Protein AF-K0ZE44-F1 (afdb_monomer_lite)

Secondary structure (DSSP, 8-state):
---HHHHHHHHHHHHHHHHHHHHHHHHHHHHHHHHT-TT--HHHHHHHHHHHHHHHHHHHHHHHHHHHHHHHHHHHHHHHHH-

Foldseek 3Di:
DDDPVVVVVLVVVLVVLVVQLVVLVVLLVVLVVVLPDPDDDPVVNVVSVVVNVVSVVSNVVSVVVNVVSVVVVVVVVVVVVVD

Sequence (83 aa):
MLGYEEKLERMELIDAVCDAGRLARGLDQLLESLAHADQLDPLDVEGILALRSISERCAERIGDAARILEAQNEILYAEERTA

Radius of gyration: 18.61 Å; chains: 1; bounding box: 41×18×53 Å

pLDDT: mean 92.13, std 5.1, range [75.94, 97.88]

Structure (mmCIF, N/CA/C/O backbone):
data_AF-K0ZE44-F1
#
_entry.id   AF-K0ZE44-F1
#
loop_
_atom_site.group_PDB
_atom_site.id
_atom_site.type_symbol
_atom_site.label_atom_id
_atom_site.label_alt_id
_atom_site.label_comp_id
_atom_site.label_asym_id
_atom_site.label_entity_id
_atom_site.label_seq_id
_atom_site.pdbx_PDB_ins_code
_atom_site.Cartn_x
_atom_site.Cartn_y
_atom_site.Cartn_z
_atom_site.occupancy
_atom_site.B_iso_or_equiv
_atom_site.auth_seq_id
_atom_site.auth_comp_id
_atom_site.auth_asym_id
_atom_site.auth_atom_id
_atom_site.pdbx_PDB_model_num
ATOM 1 N N . MET A 1 1 ? -14.604 1.602 26.038 1.00 81.06 1 MET A N 1
ATOM 2 C CA . MET A 1 1 ? -14.573 2.776 25.143 1.00 81.06 1 MET A CA 1
ATOM 3 C C . MET A 1 1 ? -13.120 3.179 24.973 1.00 81.06 1 MET A C 1
ATOM 5 O O . MET A 1 1 ? -12.437 3.242 25.991 1.00 81.06 1 MET A O 1
ATOM 9 N N . LEU A 1 2 ? -12.650 3.366 23.736 1.00 85.19 2 LEU A N 1
ATOM 10 C CA . LEU A 1 2 ? -11.260 3.764 23.471 1.00 85.19 2 LEU A CA 1
ATOM 11 C C . LEU A 1 2 ? -10.963 5.150 24.052 1.00 85.19 2 LEU A C 1
ATOM 13 O O . LEU A 1 2 ? -11.841 6.022 24.073 1.00 85.19 2 LEU A O 1
ATOM 17 N N . GLY A 1 3 ? -9.720 5.350 24.484 1.00 91.94 3 GLY A N 1
ATOM 18 C CA . GLY A 1 3 ? -9.205 6.660 24.866 1.00 91.94 3 GLY A CA 1
ATOM 19 C C . GLY A 1 3 ? -9.129 7.624 23.675 1.00 91.94 3 GLY A C 1
ATOM 20 O O . GLY A 1 3 ? -9.177 7.219 22.516 1.00 91.94 3 GLY A O 1
ATOM 21 N N . TYR A 1 4 ? -9.007 8.926 23.952 1.00 91.38 4 TYR A N 1
ATOM 22 C CA . TYR A 1 4 ? -8.907 9.950 22.901 1.00 91.38 4 TYR A CA 1
ATOM 23 C C . TYR A 1 4 ? -7.678 9.749 22.000 1.00 91.38 4 TYR A C 1
ATOM 25 O O . TYR A 1 4 ? -7.800 9.831 20.782 1.00 91.38 4 TYR A O 1
ATOM 33 N N . GLU A 1 5 ? -6.521 9.440 22.591 1.00 95.75 5 GLU A N 1
ATOM 34 C CA . GLU A 1 5 ? -5.277 9.186 21.851 1.00 95.75 5 GLU A CA 1
ATOM 35 C C . GLU A 1 5 ? -5.406 7.958 20.942 1.00 95.75 5 GLU A C 1
ATOM 37 O O . GLU A 1 5 ? -5.129 8.055 19.753 1.00 95.75 5 GLU A O 1
ATOM 42 N N . GLU A 1 6 ? -5.956 6.849 21.445 1.00 92.19 6 GLU A N 1
ATOM 43 C CA . GLU A 1 6 ? -6.178 5.635 20.642 1.00 92.19 6 GLU A CA 1
ATOM 44 C C . GLU A 1 6 ? -7.122 5.889 19.453 1.00 92.19 6 GLU A C 1
ATOM 46 O O . GLU A 1 6 ? -6.934 5.343 18.365 1.00 92.19 6 GLU A O 1
ATOM 51 N N . LYS A 1 7 ? -8.146 6.738 19.630 1.00 90.94 7 LYS A N 1
ATOM 52 C CA . LYS A 1 7 ? -9.040 7.145 18.533 1.00 90.94 7 LYS A CA 1
ATOM 53 C C . LYS A 1 7 ? -8.319 7.991 17.486 1.00 90.94 7 LYS A C 1
ATOM 55 O O . LYS A 1 7 ? -8.603 7.840 16.298 1.00 90.94 7 LYS A O 1
ATOM 60 N N . LEU A 1 8 ? -7.413 8.867 17.918 1.00 94.56 8 LEU A N 1
ATOM 61 C CA . LEU A 1 8 ? -6.597 9.689 17.029 1.00 94.56 8 LEU A CA 1
ATOM 62 C C . LEU A 1 8 ? -5.638 8.814 16.210 1.00 94.56 8 LEU A C 1
ATOM 64 O O . LEU A 1 8 ? -5.673 8.870 14.985 1.00 94.56 8 LEU A O 1
ATOM 68 N N . GLU A 1 9 ? -4.865 7.949 16.870 1.00 94.44 9 GLU A N 1
ATOM 69 C CA . GLU A 1 9 ? -3.928 7.022 16.216 1.00 94.44 9 GLU A CA 1
ATOM 70 C C . GLU A 1 9 ? -4.636 6.134 15.189 1.00 94.44 9 GLU A C 1
ATOM 72 O O . GLU A 1 9 ? -4.131 5.865 14.098 1.00 94.44 9 GLU A O 1
ATOM 77 N N . ARG A 1 10 ? -5.856 5.698 15.510 1.00 92.69 10 ARG A N 1
ATOM 78 C CA . ARG A 1 10 ? -6.676 4.906 14.597 1.00 92.69 10 ARG A CA 1
ATOM 79 C C . ARG A 1 10 ? -7.104 5.692 13.358 1.00 92.69 10 ARG A C 1
ATOM 81 O O . ARG A 1 10 ? -7.092 5.131 12.265 1.00 92.69 10 ARG A O 1
ATOM 88 N N . MET A 1 11 ? -7.484 6.958 13.517 1.00 92.56 11 MET A N 1
ATOM 89 C CA . MET A 1 11 ? -7.816 7.839 12.394 1.00 92.56 11 MET A CA 1
ATOM 90 C C . MET A 1 11 ? -6.598 8.048 11.487 1.00 92.56 11 MET A C 1
ATOM 92 O O . MET A 1 11 ? -6.701 7.851 10.280 1.00 92.56 11 MET A O 1
ATOM 96 N N . GLU A 1 12 ? -5.431 8.319 12.074 1.00 96.19 12 GLU A N 1
ATOM 97 C CA . GLU A 1 12 ? -4.168 8.451 11.337 1.00 96.19 12 GLU A CA 1
ATOM 98 C C . GLU A 1 12 ? -3.805 7.171 10.570 1.00 96.19 12 GLU A C 1
ATOM 100 O O . GLU A 1 12 ? -3.359 7.231 9.423 1.00 96.19 12 GLU A O 1
ATOM 105 N N . LEU A 1 13 ? -4.038 5.996 11.164 1.00 95.81 13 LEU A N 1
ATOM 106 C CA . LEU A 1 13 ? -3.793 4.716 10.503 1.00 95.81 13 LEU A CA 1
ATOM 107 C C . LEU A 1 13 ? -4.715 4.497 9.293 1.00 95.81 13 LEU A C 1
ATOM 109 O O . LEU A 1 13 ? -4.268 3.987 8.265 1.00 95.81 13 LEU A O 1
ATOM 113 N N . ILE A 1 14 ? -5.989 4.881 9.398 1.00 94.88 14 ILE A N 1
ATOM 114 C CA . ILE A 1 14 ? -6.947 4.795 8.286 1.00 94.88 14 ILE A CA 1
ATOM 115 C C . ILE A 1 14 ? -6.515 5.713 7.142 1.00 94.88 14 ILE A C 1
ATOM 117 O O . ILE A 1 14 ? -6.477 5.273 5.991 1.00 94.88 14 ILE A O 1
ATOM 121 N N . ASP A 1 15 ? -6.138 6.952 7.455 1.00 96.31 15 ASP A N 1
ATOM 122 C CA . ASP A 1 15 ? -5.657 7.912 6.462 1.00 96.31 15 ASP A CA 1
ATOM 123 C C . ASP A 1 15 ? -4.390 7.395 5.766 1.00 96.31 15 ASP A C 1
ATOM 125 O O . ASP A 1 15 ? -4.311 7.390 4.535 1.00 96.31 15 ASP A O 1
ATOM 129 N N . ALA A 1 16 ? -3.441 6.847 6.531 1.00 97.50 16 ALA A N 1
ATOM 130 C CA . ALA A 1 16 ? -2.217 6.266 5.988 1.00 97.50 16 ALA A CA 1
ATOM 131 C C . ALA A 1 16 ? -2.489 5.089 5.035 1.00 97.50 16 ALA A C 1
ATOM 133 O O . ALA A 1 16 ? -1.857 4.988 3.980 1.00 97.50 16 ALA A O 1
ATOM 134 N N . VAL A 1 17 ? -3.437 4.202 5.363 1.00 97.19 17 VAL A N 1
ATOM 135 C CA . VAL A 1 17 ? -3.814 3.089 4.474 1.00 97.19 17 VAL A CA 1
ATOM 136 C C . VAL A 1 17 ? -4.530 3.593 3.219 1.00 97.19 17 VAL A C 1
ATOM 138 O O . VAL A 1 17 ? -4.252 3.101 2.121 1.00 97.19 17 VAL A O 1
ATOM 141 N N . CYS A 1 18 ? -5.393 4.604 3.339 1.00 95.44 18 CYS A N 1
ATOM 142 C CA . CYS A 1 18 ? -6.026 5.255 2.192 1.00 95.44 18 CYS A CA 1
ATOM 143 C C . CYS A 1 18 ? -4.988 5.864 1.239 1.00 95.4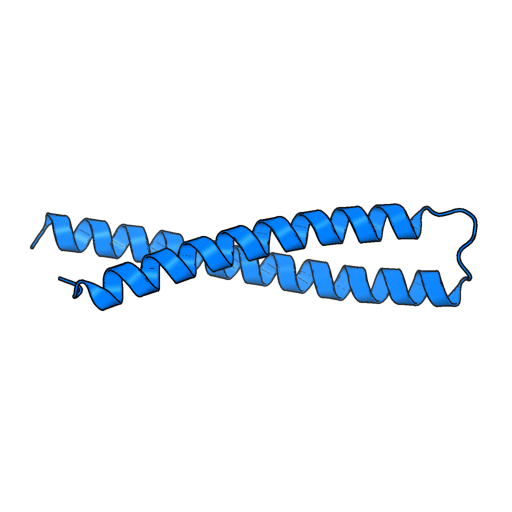4 18 CYS A C 1
ATOM 145 O O . CYS A 1 18 ? -5.045 5.636 0.025 1.00 95.44 18 CYS A O 1
ATOM 147 N N . ASP A 1 19 ? -4.010 6.593 1.774 1.00 97.81 19 ASP A N 1
ATOM 148 C CA . ASP A 1 19 ? -2.933 7.182 0.983 1.00 97.81 19 ASP A CA 1
ATOM 149 C C . ASP A 1 19 ? -2.032 6.120 0.352 1.00 97.81 19 ASP A C 1
ATOM 151 O O . ASP A 1 19 ? -1.718 6.220 -0.837 1.00 97.81 19 ASP A O 1
ATOM 155 N N . ALA A 1 20 ? -1.698 5.050 1.078 1.00 97.38 20 ALA A N 1
ATOM 156 C CA . ALA A 1 20 ? -0.982 3.908 0.516 1.00 97.38 20 ALA A CA 1
ATOM 157 C C . ALA A 1 20 ? -1.753 3.277 -0.657 1.00 97.38 20 ALA A C 1
ATOM 159 O O . ALA A 1 20 ? -1.163 2.962 -1.691 1.00 97.38 20 ALA A O 1
ATOM 160 N N . GLY A 1 21 ? -3.079 3.156 -0.547 1.00 95.75 21 GLY A N 1
ATOM 161 C CA . GLY A 1 21 ? -3.935 2.653 -1.623 1.00 95.75 21 GLY A CA 1
ATOM 162 C C . GLY A 1 21 ? -3.937 3.563 -2.855 1.00 95.75 21 GLY A C 1
ATOM 163 O O . GLY A 1 21 ? -3.879 3.081 -3.989 1.00 95.75 21 GLY A O 1
ATOM 164 N N . ARG A 1 22 ? -3.956 4.886 -2.659 1.00 96.69 22 ARG A N 1
ATOM 165 C CA . ARG A 1 22 ? -3.847 5.869 -3.751 1.00 96.69 22 ARG A CA 1
ATOM 166 C C . ARG A 1 22 ? -2.476 5.815 -4.424 1.00 96.69 22 ARG A C 1
ATOM 168 O O . ARG A 1 22 ? -2.410 5.834 -5.653 1.00 96.69 22 ARG A O 1
ATOM 175 N N . LEU A 1 23 ? -1.407 5.705 -3.637 1.00 96.81 23 LEU A N 1
ATOM 176 C CA . LEU A 1 23 ? -0.040 5.565 -4.136 1.00 96.81 23 LEU A CA 1
ATOM 177 C C . LEU A 1 23 ? 0.140 4.273 -4.933 1.00 96.81 23 LEU A C 1
ATOM 179 O O . LEU A 1 23 ? 0.716 4.318 -6.013 1.00 96.81 23 LEU A O 1
ATOM 183 N N . ALA A 1 24 ? -0.401 3.148 -4.458 1.00 96.31 24 ALA A N 1
ATOM 184 C CA . ALA A 1 24 ? -0.334 1.873 -5.168 1.00 96.31 24 ALA A CA 1
ATOM 185 C C . ALA A 1 24 ? -0.985 1.952 -6.560 1.00 96.31 24 ALA A C 1
ATOM 187 O O . ALA A 1 24 ? -0.407 1.488 -7.540 1.00 96.31 24 ALA A O 1
ATOM 188 N N . ARG A 1 25 ? -2.147 2.613 -6.670 1.00 94.44 25 ARG A N 1
ATOM 189 C CA . ARG A 1 25 ? -2.813 2.853 -7.963 1.00 94.44 25 ARG A CA 1
ATOM 190 C C . ARG A 1 25 ? -1.993 3.762 -8.876 1.00 94.44 25 ARG A C 1
ATOM 192 O O . ARG A 1 25 ? -1.856 3.469 -10.058 1.00 94.44 25 ARG A O 1
ATOM 199 N N . GLY A 1 26 ? -1.445 4.853 -8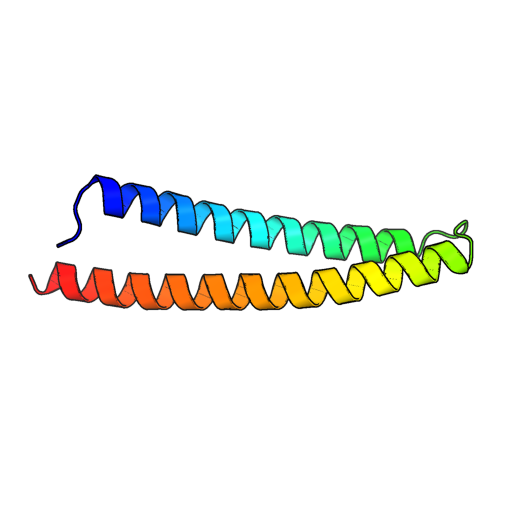.337 1.00 95.50 26 GLY A N 1
ATOM 200 C CA . GLY A 1 26 ? -0.591 5.760 -9.107 1.00 95.50 26 GLY A CA 1
ATOM 201 C C . GLY A 1 26 ? 0.693 5.083 -9.595 1.00 95.50 26 GLY A C 1
ATOM 202 O O . GLY A 1 26 ? 1.138 5.336 -10.711 1.00 95.50 26 GLY A O 1
ATOM 203 N N . LEU A 1 27 ? 1.262 4.187 -8.785 1.00 95.31 27 LEU A N 1
ATOM 204 C CA . LEU A 1 27 ? 2.442 3.413 -9.150 1.00 95.31 27 LEU A CA 1
ATOM 205 C C . LEU A 1 27 ? 2.138 2.382 -10.241 1.00 95.31 27 LEU A C 1
ATOM 207 O O . LEU A 1 27 ? 2.923 2.273 -11.176 1.00 95.31 27 LEU A O 1
ATOM 211 N N . ASP A 1 28 ? 1.011 1.668 -10.172 1.00 92.81 28 ASP A N 1
ATOM 212 C CA . ASP A 1 28 ? 0.606 0.742 -11.242 1.00 92.81 28 ASP A CA 1
ATOM 213 C C . ASP A 1 28 ? 0.429 1.475 -12.582 1.00 92.81 28 ASP A C 1
ATOM 215 O O . ASP A 1 28 ? 0.996 1.059 -13.588 1.00 92.81 28 ASP A O 1
ATOM 219 N N . GLN A 1 29 ? -0.225 2.642 -12.576 1.00 92.81 29 GLN A N 1
ATOM 220 C CA . GLN A 1 29 ? -0.362 3.493 -13.767 1.00 92.81 29 GLN A CA 1
ATOM 221 C C . GLN A 1 29 ? 0.991 3.970 -14.315 1.00 92.81 29 GLN A C 1
ATOM 223 O O . GLN A 1 29 ? 1.201 4.003 -15.529 1.00 92.81 29 GLN A O 1
ATOM 228 N N . LEU A 1 30 ? 1.918 4.355 -13.432 1.00 93.25 30 LEU A N 1
ATOM 229 C CA . LEU A 1 30 ? 3.259 4.778 -13.831 1.00 93.25 30 LEU A CA 1
ATOM 230 C C . LEU A 1 30 ? 4.042 3.621 -14.465 1.00 93.25 30 LEU A C 1
ATOM 232 O O . LEU A 1 30 ? 4.676 3.813 -15.499 1.00 93.25 30 LEU A O 1
ATOM 236 N N . LEU A 1 31 ? 3.992 2.434 -13.859 1.00 91.62 31 LEU A N 1
ATOM 237 C CA . LEU A 1 31 ? 4.682 1.244 -14.357 1.00 91.62 31 LEU A CA 1
ATOM 238 C C . LEU A 1 31 ? 4.082 0.752 -15.675 1.00 91.62 31 LEU A C 1
ATOM 240 O O . LEU A 1 31 ? 4.830 0.385 -16.578 1.00 91.62 31 LEU A O 1
ATOM 244 N N . GLU A 1 32 ? 2.756 0.803 -15.816 1.00 88.69 32 GLU A N 1
ATOM 245 C CA . GLU A 1 32 ? 2.076 0.528 -17.078 1.00 88.69 32 GLU A CA 1
ATOM 246 C C . GLU A 1 32 ? 2.525 1.515 -18.162 1.00 88.69 32 GLU A C 1
ATOM 248 O O . GLU A 1 32 ? 2.937 1.086 -19.234 1.00 88.69 32 GLU A O 1
ATOM 253 N N . SER A 1 33 ? 2.546 2.819 -17.878 1.00 89.50 33 SER A N 1
ATOM 254 C CA . SER A 1 33 ? 3.018 3.839 -18.826 1.00 89.50 33 SER A CA 1
ATOM 255 C C . SER A 1 33 ? 4.473 3.614 -19.254 1.00 89.50 33 SER A C 1
ATOM 257 O O . SER A 1 33 ? 4.784 3.646 -20.445 1.00 89.50 33 SER A O 1
ATOM 259 N N . LEU A 1 34 ? 5.361 3.321 -18.296 1.00 89.00 34 LEU A N 1
ATOM 260 C CA . LEU A 1 34 ? 6.768 3.042 -18.578 1.00 89.00 34 LEU A CA 1
ATOM 261 C C . LEU A 1 34 ? 6.926 1.812 -19.471 1.00 89.00 34 LEU A C 1
ATOM 263 O O . LEU A 1 34 ? 7.649 1.892 -20.452 1.00 89.00 34 LEU A O 1
ATOM 267 N N . ALA A 1 35 ? 6.215 0.714 -19.204 1.00 81.81 35 ALA A N 1
ATOM 268 C CA . ALA A 1 35 ? 6.309 -0.504 -20.013 1.00 81.81 35 ALA A CA 1
ATOM 269 C C . ALA A 1 35 ? 5.958 -0.301 -21.504 1.00 81.81 35 ALA A C 1
ATOM 271 O O . ALA A 1 35 ? 6.375 -1.101 -22.337 1.00 81.81 35 ALA A O 1
ATOM 272 N N . HIS A 1 36 ? 5.217 0.759 -21.845 1.00 81.00 36 HIS A N 1
ATOM 273 C CA . HIS A 1 36 ? 4.837 1.106 -23.218 1.00 81.00 36 HIS A CA 1
ATOM 274 C C . HIS A 1 36 ? 5.732 2.186 -23.852 1.00 81.00 36 HIS A C 1
ATOM 276 O O . HIS A 1 36 ? 5.445 2.643 -24.956 1.00 81.00 36 HIS A O 1
ATOM 282 N N . ALA A 1 37 ? 6.796 2.631 -23.179 1.00 84.19 37 ALA A N 1
ATOM 283 C CA . ALA A 1 37 ? 7.702 3.631 -23.730 1.00 84.19 37 ALA A CA 1
ATOM 284 C C . ALA A 1 37 ? 8.609 3.013 -24.813 1.00 84.19 37 ALA A C 1
ATOM 286 O O . ALA A 1 37 ? 9.407 2.122 -24.528 1.00 84.19 37 ALA A O 1
ATOM 287 N N . ASP A 1 38 ? 8.541 3.542 -26.041 1.00 77.56 38 ASP A N 1
ATOM 288 C CA . ASP A 1 38 ? 9.208 3.019 -27.253 1.00 77.56 38 ASP A CA 1
ATOM 289 C C . ASP A 1 38 ? 10.756 2.938 -27.196 1.00 77.56 38 ASP A C 1
ATOM 291 O O . ASP A 1 38 ? 11.390 2.506 -28.159 1.00 77.56 38 ASP A O 1
ATOM 295 N N . GLN A 1 39 ? 11.395 3.389 -26.111 1.00 81.56 39 GLN A N 1
ATOM 296 C CA . GLN A 1 39 ? 12.851 3.580 -26.011 1.00 81.56 39 GLN A CA 1
ATOM 297 C C . GLN A 1 39 ? 13.530 2.782 -24.890 1.00 81.56 39 GLN A C 1
ATOM 299 O O . GLN A 1 39 ? 14.716 2.994 -24.641 1.00 81.56 39 GLN A O 1
ATOM 304 N N . LEU A 1 40 ? 12.812 1.897 -24.197 1.00 84.44 40 LEU A N 1
ATOM 305 C CA . LEU A 1 40 ? 13.409 1.104 -23.121 1.00 84.44 40 LEU A CA 1
ATOM 306 C C . LEU A 1 40 ? 14.276 -0.033 -23.660 1.00 84.44 40 LEU A C 1
ATOM 308 O O . LEU A 1 40 ? 13.897 -0.736 -24.599 1.00 84.44 40 LEU A O 1
ATOM 312 N N . ASP A 1 41 ? 15.426 -0.238 -23.019 1.00 88.12 41 ASP A N 1
ATOM 313 C CA . ASP A 1 41 ? 16.218 -1.443 -23.230 1.00 88.12 41 ASP A CA 1
ATOM 314 C C . ASP A 1 41 ? 15.443 -2.673 -22.711 1.00 88.12 41 ASP A C 1
ATOM 316 O O . ASP A 1 41 ? 14.715 -2.568 -21.717 1.00 88.12 41 ASP A O 1
ATOM 320 N N . PRO A 1 42 ? 15.580 -3.858 -23.332 1.00 81.44 42 PRO A N 1
ATOM 321 C CA . PRO A 1 42 ? 14.926 -5.073 -22.851 1.00 81.44 42 PRO A CA 1
ATOM 322 C C . PRO A 1 42 ? 15.176 -5.399 -21.367 1.00 81.44 42 PRO A C 1
ATOM 324 O O . PRO A 1 42 ? 14.273 -5.919 -20.710 1.00 81.44 42 PRO A O 1
ATOM 327 N N . LEU A 1 43 ? 16.354 -5.076 -20.818 1.00 81.69 43 LEU A N 1
ATOM 328 C CA . LEU A 1 43 ? 16.651 -5.269 -19.394 1.00 81.69 43 LEU A CA 1
ATOM 329 C C . LEU A 1 43 ? 15.846 -4.309 -18.502 1.00 81.69 43 LEU A C 1
ATOM 331 O O . LEU A 1 43 ? 15.401 -4.697 -17.419 1.00 81.69 43 LEU A O 1
ATOM 335 N N . ASP A 1 44 ? 15.601 -3.082 -18.968 1.00 87.50 44 ASP A N 1
ATOM 336 C CA . ASP A 1 44 ? 14.766 -2.113 -18.255 1.00 87.50 44 ASP A CA 1
ATOM 337 C C . ASP A 1 44 ? 13.297 -2.562 -18.239 1.00 87.50 44 ASP A C 1
ATOM 339 O O . ASP A 1 44 ? 12.615 -2.424 -17.221 1.00 87.50 44 ASP A O 1
ATOM 343 N N . VAL A 1 45 ? 12.818 -3.172 -19.330 1.00 86.25 45 VAL A N 1
ATOM 344 C CA . VAL A 1 45 ? 11.468 -3.758 -19.404 1.00 86.25 45 VAL A CA 1
ATOM 345 C C . VAL A 1 45 ? 11.306 -4.896 -18.393 1.00 86.25 45 VAL A C 1
ATOM 347 O O . VAL A 1 45 ? 10.308 -4.937 -17.672 1.00 86.25 45 VAL A O 1
ATOM 350 N N . GLU A 1 46 ? 12.285 -5.799 -18.283 1.00 89.50 46 GLU A N 1
ATOM 351 C CA . GLU A 1 46 ? 12.250 -6.887 -17.296 1.00 89.50 46 GLU A CA 1
ATOM 352 C C . GLU A 1 46 ? 12.241 -6.346 -15.856 1.00 89.50 46 GLU A C 1
ATOM 354 O O . GLU A 1 46 ? 11.451 -6.799 -15.020 1.00 89.50 46 GLU A O 1
ATOM 359 N N . GLY A 1 47 ? 13.043 -5.312 -15.581 1.00 90.81 47 GLY A N 1
ATOM 360 C CA . GLY A 1 47 ? 13.034 -4.603 -14.302 1.00 90.81 47 GLY A CA 1
ATOM 361 C C . GLY A 1 47 ? 11.675 -3.973 -13.973 1.00 90.81 47 GLY A C 1
ATOM 362 O O . GLY A 1 47 ? 11.177 -4.129 -12.855 1.00 90.81 47 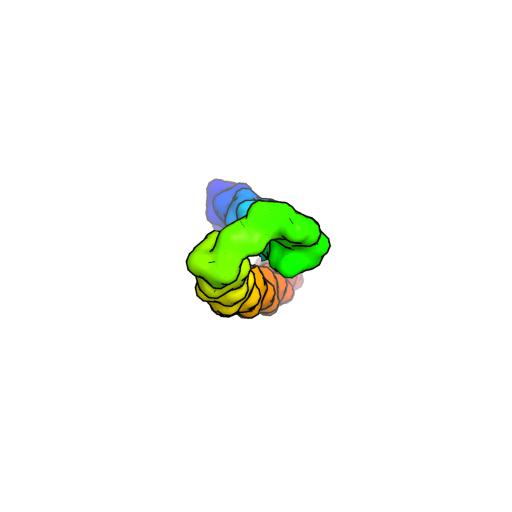GLY A O 1
ATOM 363 N N . ILE A 1 48 ? 11.036 -3.314 -14.945 1.00 91.06 48 ILE A N 1
ATOM 364 C CA . ILE A 1 48 ? 9.698 -2.718 -14.793 1.00 91.06 48 ILE A CA 1
ATOM 365 C C . ILE A 1 48 ? 8.644 -3.793 -14.509 1.00 91.06 48 ILE A C 1
ATOM 367 O O . ILE A 1 48 ? 7.817 -3.614 -13.614 1.00 91.06 48 ILE A O 1
ATOM 371 N N . LEU A 1 49 ? 8.685 -4.929 -15.209 1.00 89.38 49 LEU A N 1
ATOM 372 C CA . LEU A 1 49 ? 7.758 -6.040 -14.975 1.00 89.38 49 LEU A CA 1
ATOM 373 C C . LEU A 1 49 ? 7.936 -6.653 -13.579 1.00 89.38 49 LEU A C 1
ATOM 375 O O . LEU A 1 49 ? 6.947 -6.932 -12.894 1.00 89.38 49 LEU A O 1
ATOM 379 N N . ALA A 1 50 ? 9.179 -6.814 -13.119 1.00 93.12 50 ALA A N 1
ATOM 380 C CA . ALA A 1 50 ? 9.464 -7.286 -11.766 1.00 93.12 50 ALA A CA 1
ATOM 381 C C . ALA A 1 50 ? 8.937 -6.307 -10.703 1.00 93.12 50 ALA A C 1
ATOM 383 O O . ALA A 1 50 ? 8.293 -6.726 -9.735 1.00 93.12 50 ALA A O 1
ATOM 384 N N . LEU A 1 51 ? 9.153 -5.002 -10.903 1.00 93.25 51 LEU A N 1
ATOM 385 C CA . LEU A 1 51 ? 8.611 -3.955 -10.035 1.00 93.25 51 LEU A CA 1
ATOM 386 C C . LEU A 1 51 ? 7.083 -3.952 -10.030 1.00 93.25 51 LEU A C 1
ATOM 388 O O . LEU A 1 51 ? 6.491 -3.831 -8.958 1.00 93.25 51 LEU A O 1
ATOM 392 N N . ARG A 1 52 ? 6.438 -4.153 -11.184 1.00 93.19 52 ARG A N 1
ATOM 393 C CA . ARG A 1 52 ? 4.977 -4.250 -11.278 1.00 93.19 52 ARG A CA 1
ATOM 394 C C . ARG A 1 52 ? 4.441 -5.420 -10.468 1.00 93.19 52 ARG A C 1
ATOM 396 O O . ARG A 1 52 ? 3.574 -5.216 -9.628 1.00 93.19 52 ARG A O 1
ATOM 403 N N . SER A 1 53 ? 5.034 -6.605 -10.607 1.00 94.12 53 SER A N 1
ATOM 404 C CA . SER A 1 53 ? 4.631 -7.779 -9.822 1.00 94.12 53 SER A CA 1
ATOM 405 C C . SER A 1 53 ? 4.806 -7.583 -8.306 1.00 94.12 53 SER A C 1
ATOM 407 O O . SER A 1 53 ? 4.041 -8.112 -7.494 1.00 94.12 53 SER A O 1
ATOM 409 N N . ILE A 1 54 ? 5.832 -6.840 -7.880 1.00 95.44 54 ILE A N 1
ATOM 410 C CA . ILE A 1 54 ? 5.998 -6.464 -6.469 1.00 95.44 54 ILE A CA 1
ATOM 411 C C . ILE A 1 54 ? 4.910 -5.465 -6.056 1.00 95.44 54 ILE A C 1
ATOM 413 O O . ILE A 1 54 ? 4.284 -5.651 -5.01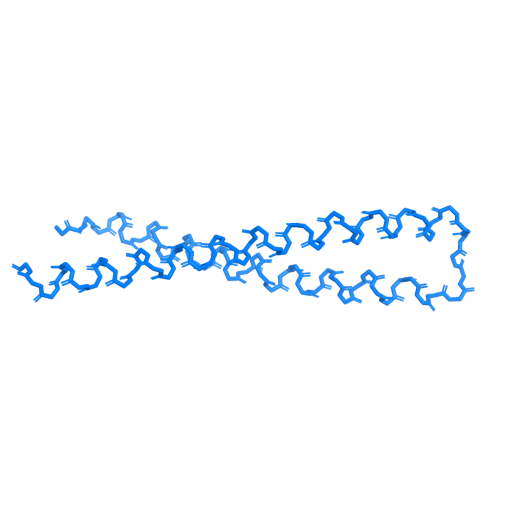3 1.00 95.44 54 ILE A O 1
ATOM 417 N N . SER A 1 55 ? 4.667 -4.440 -6.875 1.00 94.94 55 SER A N 1
ATOM 418 C CA . SER A 1 55 ? 3.659 -3.405 -6.633 1.00 94.94 55 SER A CA 1
ATOM 419 C C . SER A 1 55 ? 2.252 -3.990 -6.505 1.00 94.94 55 SER A C 1
ATOM 421 O O . SER A 1 55 ? 1.546 -3.660 -5.558 1.00 94.94 55 SER A O 1
ATOM 423 N N . GLU A 1 56 ? 1.867 -4.919 -7.381 1.00 95.19 56 GLU A N 1
ATOM 424 C CA . GLU A 1 56 ? 0.574 -5.614 -7.342 1.00 95.19 56 GLU A CA 1
ATOM 425 C C . GLU A 1 56 ? 0.374 -6.369 -6.020 1.00 95.19 56 GLU A C 1
ATOM 427 O O . GLU A 1 56 ? -0.650 -6.210 -5.357 1.00 95.19 56 GLU A O 1
ATOM 432 N N . ARG A 1 57 ? 1.389 -7.120 -5.570 1.00 96.88 57 ARG A N 1
ATOM 433 C CA . ARG A 1 57 ? 1.348 -7.816 -4.270 1.00 96.88 57 ARG A CA 1
ATOM 434 C C . ARG A 1 57 ? 1.264 -6.847 -3.093 1.00 96.88 57 ARG A C 1
ATOM 436 O O . ARG A 1 57 ? 0.612 -7.138 -2.092 1.00 96.88 57 ARG A O 1
ATOM 443 N N . CYS A 1 58 ? 1.932 -5.698 -3.178 1.00 96.50 58 CYS A N 1
ATOM 444 C CA . CYS A 1 58 ? 1.803 -4.646 -2.172 1.00 96.50 58 CYS A CA 1
ATOM 445 C C . CYS A 1 58 ? 0.391 -4.048 -2.171 1.00 96.50 58 CYS A C 1
ATOM 447 O O . CYS A 1 58 ? -0.188 -3.884 -1.101 1.00 96.50 58 CYS A O 1
ATOM 449 N N . ALA A 1 59 ? -0.179 -3.772 -3.346 1.00 96.88 59 ALA A N 1
ATOM 450 C CA . ALA A 1 59 ? -1.529 -3.242 -3.497 1.00 96.88 59 ALA A CA 1
ATOM 451 C C . ALA A 1 59 ? -2.582 -4.195 -2.913 1.00 96.88 59 ALA A C 1
ATOM 453 O O . ALA A 1 59 ? -3.479 -3.747 -2.200 1.00 96.88 59 ALA A O 1
ATOM 454 N N . GLU A 1 60 ? -2.436 -5.502 -3.144 1.00 97.19 60 GLU A N 1
ATOM 455 C CA . GLU A 1 60 ? -3.293 -6.533 -2.551 1.00 97.19 60 GLU A CA 1
ATOM 456 C C . GLU A 1 60 ? -3.239 -6.487 -1.017 1.00 97.19 60 GLU A C 1
ATOM 458 O O . GLU A 1 60 ? -4.272 -6.364 -0.362 1.00 97.19 60 GLU A O 1
ATOM 463 N N . ARG A 1 61 ? -2.033 -6.458 -0.436 1.00 97.62 61 ARG A N 1
ATOM 464 C CA . ARG A 1 61 ? -1.843 -6.383 1.024 1.00 97.62 61 ARG A CA 1
ATOM 465 C C . ARG A 1 61 ? -2.372 -5.083 1.634 1.00 97.62 61 ARG A C 1
ATOM 467 O O . ARG A 1 61 ? -2.877 -5.101 2.754 1.00 97.62 61 ARG A O 1
ATOM 474 N N . ILE A 1 62 ? -2.261 -3.961 0.923 1.00 97.50 62 ILE A N 1
ATOM 475 C CA . ILE A 1 62 ? -2.858 -2.682 1.335 1.00 97.50 62 ILE A CA 1
ATOM 476 C C . ILE A 1 62 ? -4.388 -2.790 1.314 1.00 97.50 62 ILE A C 1
ATOM 478 O O . ILE A 1 62 ? -5.047 -2.336 2.247 1.00 97.50 62 ILE A O 1
ATOM 482 N N . GLY A 1 63 ? -4.954 -3.437 0.292 1.00 96.56 63 GLY A N 1
ATOM 483 C CA . GLY A 1 63 ? -6.386 -3.724 0.214 1.00 96.56 63 GLY A CA 1
ATOM 484 C C . GLY A 1 63 ? -6.875 -4.621 1.354 1.00 96.56 63 GLY A C 1
ATOM 485 O O . GLY A 1 63 ? -7.929 -4.365 1.933 1.00 96.56 63 GLY A O 1
ATOM 486 N N . ASP A 1 64 ? -6.099 -5.636 1.730 1.00 97.88 64 ASP A N 1
ATOM 487 C CA . ASP A 1 64 ? -6.386 -6.473 2.900 1.00 97.88 64 ASP A CA 1
ATOM 488 C C . ASP A 1 64 ? -6.370 -5.661 4.195 1.00 97.88 64 ASP A C 1
ATOM 490 O O . ASP A 1 64 ? -7.301 -5.760 4.995 1.00 97.88 64 ASP A O 1
ATOM 494 N N . ALA A 1 65 ? -5.352 -4.819 4.383 1.00 97.50 65 ALA A N 1
ATOM 495 C CA . ALA A 1 65 ? -5.256 -3.947 5.547 1.00 97.50 65 ALA A CA 1
ATOM 496 C C . ALA A 1 65 ? -6.458 -2.992 5.643 1.00 97.50 65 ALA A C 1
ATOM 498 O O . ALA A 1 65 ? -7.033 -2.854 6.721 1.00 97.50 65 ALA A O 1
ATOM 499 N N . ALA A 1 66 ? -6.883 -2.396 4.524 1.00 96.75 66 ALA A N 1
ATOM 500 C CA . ALA A 1 6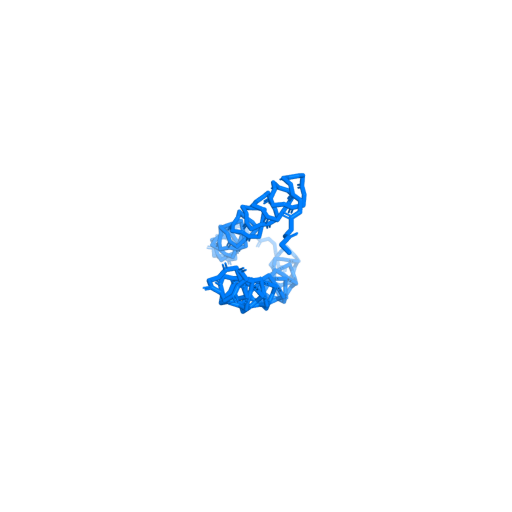6 ? -8.059 -1.527 4.478 1.00 96.75 66 ALA A CA 1
ATOM 501 C C . ALA A 1 66 ? -9.327 -2.265 4.933 1.00 96.75 66 ALA A C 1
ATOM 503 O O . ALA A 1 66 ? -10.017 -1.800 5.837 1.00 96.75 66 ALA A O 1
ATOM 504 N N . ARG A 1 67 ? -9.579 -3.465 4.392 1.00 96.31 67 ARG A N 1
ATOM 505 C CA . ARG A 1 67 ? -10.741 -4.292 4.767 1.00 96.31 67 ARG A CA 1
ATOM 506 C C . ARG A 1 67 ? -10.729 -4.694 6.241 1.00 96.31 67 ARG A C 1
ATOM 508 O O . ARG A 1 67 ? -11.771 -4.704 6.890 1.00 96.31 67 ARG A O 1
ATOM 515 N N . ILE A 1 68 ? -9.556 -5.022 6.784 1.00 96.75 68 ILE A N 1
ATOM 516 C CA . ILE A 1 68 ? -9.405 -5.349 8.208 1.00 96.75 68 ILE A CA 1
ATOM 517 C C . ILE A 1 68 ? -9.722 -4.125 9.074 1.00 96.75 68 ILE A C 1
ATOM 519 O O . ILE A 1 68 ? -10.431 -4.250 10.074 1.00 96.75 68 ILE A O 1
ATOM 523 N N . LEU A 1 69 ? -9.217 -2.946 8.705 1.00 95.44 69 LEU A N 1
ATOM 524 C CA . LEU A 1 69 ? -9.465 -1.712 9.450 1.00 95.44 69 LEU A CA 1
ATOM 525 C C . LEU A 1 69 ? -10.936 -1.293 9.404 1.00 95.44 69 LEU A C 1
ATOM 527 O O . LEU A 1 69 ? -11.471 -0.890 10.438 1.00 95.44 69 LEU A O 1
ATOM 531 N N . GLU A 1 70 ? -11.596 -1.439 8.254 1.00 94.06 70 GLU A N 1
ATOM 532 C CA . GLU A 1 70 ? -13.039 -1.221 8.103 1.00 94.06 70 GLU A CA 1
ATOM 533 C C . GLU A 1 70 ? -13.835 -2.144 9.031 1.00 94.06 70 GLU A C 1
ATOM 535 O O . GLU A 1 70 ? -14.617 -1.661 9.849 1.00 94.06 70 GLU A O 1
ATOM 540 N N . ALA A 1 71 ? -13.563 -3.452 9.006 1.00 95.56 71 ALA A N 1
ATOM 541 C CA . ALA A 1 71 ? -14.246 -4.413 9.872 1.00 95.56 71 ALA A CA 1
ATOM 542 C C . ALA A 1 71 ? -14.034 -4.109 11.366 1.00 95.56 71 ALA A C 1
ATOM 544 O O . ALA A 1 71 ? -14.967 -4.160 12.168 1.00 95.56 71 ALA A O 1
ATOM 545 N N . GLN A 1 72 ? -12.811 -3.744 11.758 1.00 94.31 72 GLN A N 1
ATOM 546 C CA . GLN A 1 72 ? -12.533 -3.330 13.132 1.00 94.31 72 GLN A CA 1
ATOM 547 C C . GLN A 1 72 ? -13.272 -2.033 13.511 1.00 94.31 72 GLN A C 1
ATOM 549 O O . GLN A 1 72 ? -13.698 -1.890 14.655 1.00 94.31 72 GLN A O 1
ATOM 554 N N . ASN A 1 73 ? -13.431 -1.089 12.575 1.00 91.19 73 ASN A N 1
ATOM 555 C CA . ASN A 1 73 ? -14.180 0.148 12.806 1.00 91.19 73 ASN A CA 1
ATOM 556 C C . ASN A 1 73 ? -15.661 -0.125 13.041 1.00 91.19 73 ASN A C 1
ATOM 558 O O . ASN A 1 73 ? -16.257 0.486 13.924 1.00 91.19 73 ASN A O 1
ATOM 562 N N . GLU A 1 74 ? -16.250 -1.037 12.272 1.00 93.62 74 GLU A N 1
ATOM 563 C CA . GLU A 1 74 ? -17.649 -1.426 12.438 1.00 93.62 74 GLU A CA 1
ATOM 564 C C . GLU A 1 74 ? -17.901 -2.049 13.814 1.00 93.62 74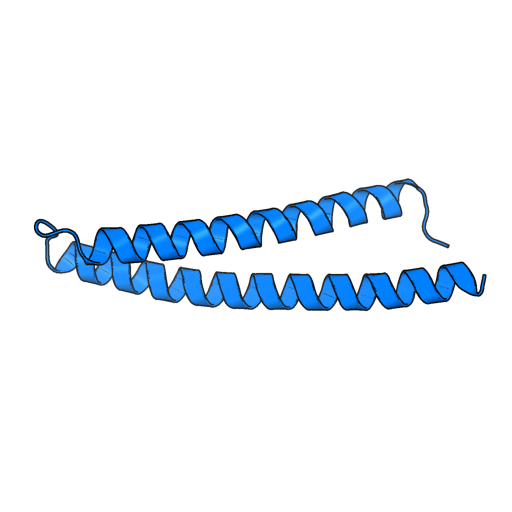 GLU A C 1
ATOM 566 O O . GLU A 1 74 ? -18.871 -1.687 14.484 1.00 93.62 74 GLU A O 1
ATOM 571 N N . ILE A 1 75 ? -17.002 -2.932 14.265 1.00 93.31 75 ILE A N 1
ATOM 572 C CA . ILE A 1 75 ? -17.077 -3.545 15.599 1.00 93.31 75 ILE A CA 1
ATOM 573 C C . ILE A 1 75 ? -16.985 -2.470 16.680 1.00 93.31 75 ILE A C 1
ATOM 575 O O . ILE A 1 75 ? -17.860 -2.395 17.539 1.00 93.31 75 ILE A O 1
ATOM 579 N N . LEU A 1 76 ? -15.977 -1.598 16.606 1.00 91.31 76 LEU A N 1
ATOM 580 C CA . LEU A 1 76 ? -15.796 -0.518 17.571 1.00 91.31 76 LEU A CA 1
ATOM 581 C C . LEU A 1 76 ? -17.026 0.401 17.628 1.00 91.31 76 LEU A C 1
ATOM 583 O O . LEU A 1 76 ? -17.508 0.734 18.708 1.00 91.31 76 LEU A O 1
ATOM 587 N N . TYR A 1 77 ? -17.568 0.789 16.472 1.00 90.31 77 TYR A N 1
ATOM 588 C CA . TYR A 1 77 ? -18.763 1.628 16.402 1.00 90.31 77 TYR A CA 1
ATOM 589 C C . TYR A 1 77 ? -19.990 0.939 17.021 1.00 90.31 77 TYR A C 1
ATOM 591 O O . TYR A 1 77 ? -20.802 1.582 17.691 1.00 90.31 77 TYR A O 1
ATOM 599 N N . ALA A 1 78 ? -20.134 -0.374 16.823 1.00 93.75 78 ALA A N 1
ATOM 600 C CA . ALA A 1 78 ? -21.189 -1.158 17.452 1.00 93.75 78 ALA A CA 1
ATOM 601 C C . ALA A 1 78 ? -21.019 -1.225 18.978 1.00 93.75 78 ALA A C 1
ATOM 603 O O . ALA A 1 78 ? -21.996 -1.008 19.695 1.00 93.75 78 ALA A O 1
ATOM 604 N N . GLU A 1 79 ? -19.800 -1.458 19.466 1.00 90.50 79 GLU A N 1
ATOM 605 C CA . GLU A 1 79 ? -19.481 -1.489 20.897 1.00 90.50 79 GLU A CA 1
ATOM 606 C C . GLU A 1 79 ? -19.790 -0.147 21.570 1.00 90.50 79 GLU A C 1
ATOM 608 O O . GLU A 1 79 ? -20.473 -0.120 22.594 1.00 90.50 79 GLU A O 1
ATOM 613 N N . GLU A 1 80 ? -19.376 0.973 20.967 1.00 88.62 80 GLU A N 1
ATOM 614 C CA . GLU A 1 80 ? -19.628 2.320 21.497 1.00 88.62 80 GLU A CA 1
ATOM 615 C C . GLU A 1 80 ? -21.111 2.704 21.520 1.00 88.62 80 GLU A C 1
ATOM 617 O O . GLU A 1 80 ? -21.519 3.497 22.360 1.00 88.62 80 GLU A O 1
ATOM 622 N N . ARG A 1 81 ? -21.936 2.134 20.635 1.00 89.25 81 ARG A N 1
ATOM 623 C CA . ARG A 1 81 ? -23.398 2.316 20.667 1.00 89.25 81 ARG A CA 1
ATOM 624 C C . ARG A 1 81 ? -24.090 1.534 21.783 1.00 89.25 81 ARG A C 1
ATOM 626 O O . ARG A 1 81 ? -25.244 1.829 22.090 1.00 89.25 81 ARG A O 1
ATOM 633 N N . THR A 1 82 ? -23.450 0.486 22.291 1.00 90.06 82 THR A N 1
ATOM 634 C CA . THR A 1 82 ? -24.015 -0.419 23.307 1.00 90.06 82 THR A CA 1
ATOM 635 C C . THR A 1 82 ? -23.459 -0.190 24.713 1.00 90.06 82 THR A C 1
ATOM 637 O O . THR A 1 82 ? -23.978 -0.785 25.657 1.00 90.06 82 THR A O 1
ATOM 640 N N . ALA A 1 83 ? -22.423 0.643 24.836 1.00 75.94 83 ALA A N 1
ATOM 641 C CA . ALA A 1 83 ? -21.794 1.063 26.087 1.00 75.94 83 ALA A CA 1
ATOM 642 C C . ALA A 1 83 ? -22.456 2.327 26.654 1.00 75.94 83 ALA A C 1
ATOM 644 O O . ALA A 1 83 ? -22.539 2.418 27.899 1.00 75.94 83 ALA A O 1
#

Organism: NCBI:txid883077